Protein AF-A0A2V8VC48-F1 (afdb_monomer_lite)

Foldseek 3Di:
DVVLVVCVVPNDPLPAKDDFDQDDPPPPDDDPDDPDRATWIARPSHRWIFGQDPVVRDTHDTPPDPPPPDPPPDPDDD

Radius of gyration: 15.93 Å; chains: 1; bounding box: 54×24×36 Å

Secondary structure (DSSP, 8-state):
-HHHHHHHHH-----SBPPPB---TT--S--TT------EEEBTTT--EEEEETTTTEEEEE--PPP---S-SSS---

Structure (mmCIF, N/CA/C/O backbone):
data_AF-A0A2V8VC48-F1
#
_entry.id   AF-A0A2V8VC48-F1
#
loop_
_atom_site.group_PDB
_atom_site.id
_atom_site.type_symbol
_atom_site.label_atom_id
_atom_site.label_alt_id
_atom_site.label_comp_id
_atom_site.label_asym_id
_atom_site.label_entity_id
_atom_site.label_seq_id
_atom_site.pdbx_PDB_ins_code
_atom_site.Cartn_x
_atom_site.Cartn_y
_atom_site.Cartn_z
_atom_site.occupancy
_atom_site.B_iso_or_equiv
_atom_site.auth_seq_id
_atom_site.auth_comp_id
_atom_site.auth_asym_id
_atom_site.auth_atom_id
_atom_site.pdbx_PDB_model_num
ATOM 1 N N . MET A 1 1 ? -0.592 -6.651 19.353 1.00 54.38 1 MET A N 1
ATOM 2 C CA . MET A 1 1 ? -2.059 -6.595 19.168 1.00 54.38 1 MET A CA 1
ATOM 3 C C . MET A 1 1 ? -2.636 -5.211 19.464 1.00 54.38 1 MET A C 1
ATOM 5 O O . MET A 1 1 ? -3.381 -4.723 18.635 1.00 54.38 1 MET A O 1
ATOM 9 N N . VAL A 1 2 ? -2.249 -4.528 20.554 1.00 64.44 2 VAL A N 1
ATOM 10 C CA . VAL A 1 2 ? -2.744 -3.161 20.856 1.00 64.44 2 VAL A CA 1
ATOM 11 C C . VAL A 1 2 ? -2.338 -2.117 19.797 1.00 64.44 2 VAL A C 1
ATOM 13 O O . VAL A 1 2 ? -3.152 -1.283 19.422 1.00 64.44 2 VAL A O 1
ATOM 16 N N . GLY A 1 3 ? -1.117 -2.202 19.249 1.00 64.06 3 GLY A N 1
ATOM 17 C CA . GLY A 1 3 ? -0.623 -1.244 18.244 1.00 64.06 3 GLY A CA 1
ATOM 18 C C . GLY A 1 3 ? -1.445 -1.189 16.950 1.00 64.06 3 GLY A C 1
ATOM 19 O O . GLY A 1 3 ? -1.682 -0.106 16.432 1.00 64.06 3 GLY A O 1
ATOM 20 N N . SER A 1 4 ? -1.955 -2.324 16.464 1.00 62.12 4 SER A N 1
ATOM 21 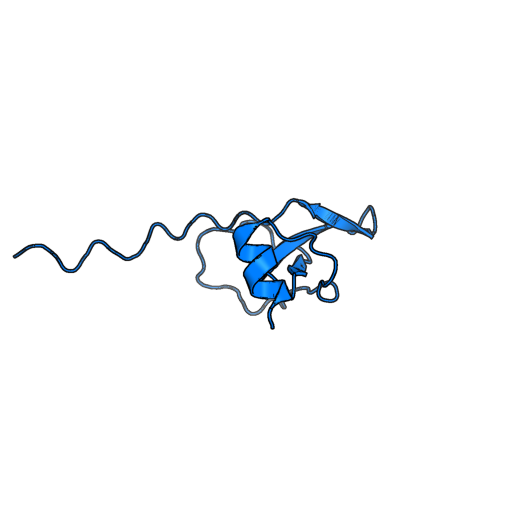C CA . SER A 1 4 ? -2.771 -2.367 15.240 1.00 62.12 4 SER A CA 1
ATOM 22 C C . SER A 1 4 ? -4.143 -1.703 15.442 1.00 62.12 4 SER A C 1
ATOM 24 O O . SER A 1 4 ? -4.638 -1.027 14.546 1.00 62.12 4 SER A O 1
ATOM 26 N N . VAL A 1 5 ? -4.725 -1.819 16.644 1.00 63.78 5 VAL A N 1
ATOM 27 C CA . VAL A 1 5 ? -5.993 -1.154 17.005 1.00 63.78 5 VAL A CA 1
ATOM 28 C C . VAL A 1 5 ? -5.795 0.355 17.161 1.00 63.78 5 VAL A C 1
ATOM 30 O O . VAL A 1 5 ? -6.612 1.134 16.682 1.00 63.78 5 VAL A O 1
ATOM 33 N N . LEU A 1 6 ? -4.690 0.787 17.776 1.00 64.56 6 LEU A N 1
ATOM 34 C CA . LEU A 1 6 ? -4.366 2.212 17.892 1.00 64.56 6 LEU A CA 1
ATOM 35 C C . LEU A 1 6 ? -4.058 2.844 16.528 1.00 64.56 6 LEU A C 1
ATOM 37 O O . LEU A 1 6 ? -4.533 3.941 16.257 1.00 64.56 6 LEU A O 1
ATOM 41 N N . ASN A 1 7 ? -3.361 2.136 15.636 1.00 63.94 7 ASN A N 1
ATOM 42 C CA . ASN A 1 7 ? -3.125 2.592 14.263 1.00 63.94 7 ASN A CA 1
ATOM 43 C C . ASN A 1 7 ? -4.430 2.756 13.463 1.00 63.94 7 ASN A C 1
ATOM 45 O O . ASN A 1 7 ? -4.515 3.617 12.591 1.00 63.94 7 ASN A O 1
ATOM 49 N N . ALA A 1 8 ? -5.463 1.963 13.762 1.00 65.25 8 ALA A N 1
ATOM 50 C CA . ALA A 1 8 ? -6.779 2.125 13.148 1.00 65.25 8 ALA A CA 1
ATOM 51 C C . ALA A 1 8 ? -7.526 3.375 13.656 1.00 65.25 8 ALA A C 1
ATOM 53 O O . ALA A 1 8 ? -8.332 3.940 12.921 1.00 65.25 8 ALA A O 1
ATOM 54 N N . LEU A 1 9 ? -7.253 3.821 14.889 1.00 64.81 9 LEU A N 1
ATOM 55 C CA . LEU A 1 9 ? -7.900 4.987 15.507 1.00 64.81 9 LEU A CA 1
ATOM 56 C C . LEU A 1 9 ? -7.148 6.305 15.260 1.00 64.81 9 LEU A C 1
ATOM 58 O O . LEU A 1 9 ? -7.783 7.347 15.133 1.00 64.81 9 LEU A O 1
ATOM 62 N N . PHE A 1 10 ? -5.815 6.268 15.184 1.00 73.00 10 PHE A N 1
ATOM 63 C CA . PHE A 1 10 ? -4.957 7.459 15.087 1.00 73.00 10 PHE A CA 1
ATOM 64 C C . PHE A 1 10 ? -4.184 7.573 13.762 1.00 73.00 10 PHE A C 1
ATOM 66 O O . PHE A 1 10 ? -3.475 8.553 13.550 1.00 73.00 10 PHE A O 1
ATOM 73 N N . GLY A 1 11 ? -4.345 6.604 12.857 1.00 70.38 11 GLY A N 1
ATOM 74 C CA . GLY A 1 11 ? -3.572 6.494 11.621 1.00 70.38 11 GLY A CA 1
ATOM 75 C C . GLY A 1 11 ? -2.375 5.552 11.771 1.00 70.38 11 GLY A C 1
ATOM 76 O O . GLY A 1 11 ? -1.827 5.373 12.856 1.00 70.38 11 GLY A O 1
ATOM 77 N N . CYS A 1 12 ? -1.984 4.905 10.672 1.00 81.50 12 CYS A N 1
ATOM 78 C CA . CYS A 1 12 ? -0.857 3.977 10.641 1.00 81.50 12 CYS A CA 1
ATOM 79 C C . CYS A 1 12 ? 0.392 4.671 10.077 1.00 81.50 12 CYS A C 1
ATOM 81 O O . CYS A 1 12 ? 0.314 5.319 9.035 1.00 81.50 12 CYS A O 1
ATOM 83 N N . SER A 1 13 ? 1.547 4.501 10.729 1.00 82.00 13 SER A N 1
ATOM 84 C CA . SER A 1 13 ? 2.845 4.989 10.223 1.00 82.00 13 SER A CA 1
ATOM 85 C C . SER A 1 13 ? 3.413 4.141 9.079 1.00 82.00 13 SER A C 1
ATOM 87 O O . SER A 1 13 ? 4.323 4.575 8.386 1.00 82.00 13 SER A O 1
ATOM 89 N N . HIS A 1 14 ? 2.856 2.947 8.848 1.00 88.50 14 HIS A N 1
ATOM 90 C CA . HIS A 1 14 ? 3.266 2.007 7.798 1.00 88.50 14 HIS A CA 1
ATOM 91 C C . HIS A 1 14 ? 4.743 1.566 7.860 1.00 88.50 14 HIS A C 1
ATOM 93 O O . HIS A 1 14 ? 5.337 1.246 6.835 1.00 88.50 14 HIS A O 1
ATOM 99 N N . ASP A 1 15 ? 5.324 1.468 9.060 1.00 86.94 15 ASP A N 1
ATOM 100 C CA . ASP A 1 15 ? 6.725 1.046 9.235 1.00 86.94 15 ASP A CA 1
ATOM 101 C C . ASP A 1 15 ? 6.945 -0.447 8.935 1.00 86.94 15 ASP A C 1
ATOM 103 O O . ASP A 1 15 ? 8.027 -0.869 8.527 1.00 86.94 15 ASP A O 1
ATOM 107 N N . LYS A 1 16 ? 5.910 -1.271 9.143 1.00 90.06 16 LYS A N 1
ATOM 108 C CA . LYS A 1 16 ? 5.946 -2.712 8.871 1.00 90.06 16 LYS A CA 1
ATOM 109 C C . LYS A 1 16 ? 5.247 -3.005 7.561 1.00 90.06 16 LYS A C 1
ATOM 111 O O . LYS A 1 16 ? 4.018 -3.068 7.506 1.00 90.06 16 LYS A O 1
ATOM 116 N N . ILE A 1 17 ? 6.038 -3.221 6.523 1.00 91.69 17 ILE A N 1
ATOM 117 C CA . ILE A 1 17 ? 5.558 -3.562 5.186 1.00 91.69 17 ILE A CA 1
ATOM 118 C C . ILE A 1 17 ? 6.122 -4.900 4.717 1.00 91.69 17 ILE A C 1
ATOM 120 O O . ILE A 1 17 ? 7.163 -5.361 5.186 1.00 91.69 17 ILE A O 1
ATOM 124 N N . THR A 1 18 ? 5.419 -5.533 3.782 1.00 91.12 18 THR A N 1
ATOM 125 C CA . THR A 1 18 ? 5.904 -6.726 3.088 1.00 91.12 18 THR A CA 1
ATOM 126 C C . THR A 1 18 ? 7.083 -6.399 2.176 1.00 91.12 18 THR A C 1
ATOM 128 O O . THR A 1 18 ? 7.286 -5.258 1.758 1.00 91.12 18 THR A O 1
ATOM 131 N N . PHE A 1 19 ? 7.813 -7.440 1.776 1.00 92.88 19 PHE A N 1
ATOM 132 C CA . PHE A 1 19 ? 8.704 -7.351 0.622 1.00 92.88 19 PHE A CA 1
ATOM 133 C C . PHE A 1 19 ? 7.902 -7.002 -0.651 1.00 92.88 19 PHE A C 1
ATOM 135 O O . PHE A 1 19 ? 6.728 -7.376 -0.719 1.00 92.88 19 PHE A O 1
ATO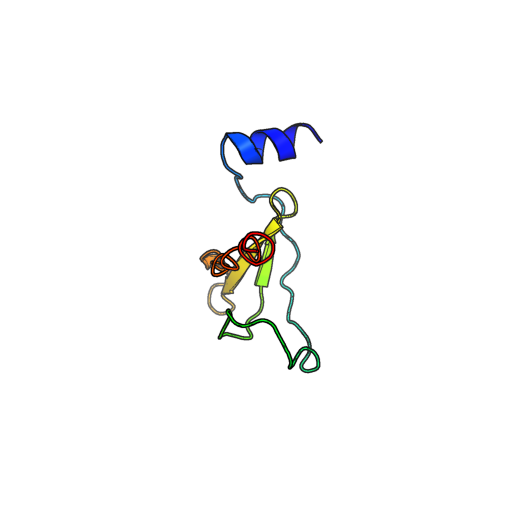M 142 N N . PRO A 1 20 ? 8.485 -6.311 -1.652 1.00 90.75 20 PRO A N 1
ATOM 143 C CA . PRO A 1 20 ? 7.805 -6.019 -2.912 1.00 90.75 20 PRO A CA 1
ATOM 144 C C . PRO A 1 20 ? 7.290 -7.291 -3.602 1.00 90.75 20 PRO A C 1
ATOM 146 O O . PRO A 1 20 ? 8.052 -8.189 -3.963 1.00 90.75 20 PRO A O 1
ATOM 149 N N . LEU A 1 21 ? 5.974 -7.368 -3.787 1.00 88.75 21 LEU A N 1
ATOM 150 C CA . LEU A 1 21 ? 5.262 -8.493 -4.383 1.00 88.75 21 LEU A CA 1
ATOM 151 C C . LEU A 1 21 ? 4.883 -8.163 -5.823 1.00 88.75 21 LEU A C 1
ATOM 153 O O . LEU A 1 21 ? 4.340 -7.099 -6.108 1.00 88.75 21 LEU A O 1
ATOM 157 N N . THR A 1 22 ? 5.140 -9.095 -6.740 1.00 85.75 22 THR A N 1
ATOM 158 C CA . THR A 1 22 ? 4.696 -8.986 -8.135 1.00 85.75 22 THR A CA 1
ATOM 159 C C . THR A 1 22 ? 3.742 -10.138 -8.431 1.00 85.75 22 THR A C 1
ATOM 161 O O . THR A 1 22 ? 4.182 -11.291 -8.441 1.00 85.75 22 THR A O 1
ATOM 164 N N . PRO A 1 23 ? 2.445 -9.875 -8.658 1.00 76.94 23 PRO A N 1
ATOM 165 C CA . PRO A 1 23 ? 1.488 -10.940 -8.903 1.00 76.94 23 PRO A CA 1
ATOM 166 C C . PRO A 1 23 ? 1.778 -11.600 -10.257 1.00 76.94 23 PRO A C 1
ATOM 168 O O . PRO A 1 23 ? 1.924 -10.936 -11.286 1.00 76.94 23 PRO A O 1
ATOM 171 N N . GLY A 1 24 ? 1.878 -12.932 -10.255 1.00 70.00 24 GLY A N 1
ATOM 172 C CA . GLY A 1 24 ? 2.090 -13.723 -11.466 1.00 70.00 24 GLY A CA 1
ATOM 173 C C . GLY A 1 24 ? 0.928 -13.586 -12.459 1.00 70.00 24 GLY A C 1
ATOM 174 O O . GLY A 1 24 ? -0.215 -13.330 -12.081 1.00 70.00 24 GLY A O 1
ATOM 175 N N . ARG A 1 25 ? 1.209 -13.801 -13.752 1.00 60.34 25 ARG A N 1
ATOM 176 C CA . ARG A 1 25 ? 0.298 -13.546 -14.895 1.00 60.34 25 ARG A CA 1
ATOM 177 C C . ARG A 1 25 ? -1.072 -14.260 -14.835 1.00 60.34 25 ARG A C 1
ATOM 179 O O . ARG A 1 25 ? -1.968 -13.899 -15.598 1.00 60.34 25 ARG A O 1
ATOM 186 N N . THR A 1 26 ? -1.248 -15.225 -13.930 1.00 54.59 26 THR A N 1
ATOM 187 C CA . THR A 1 26 ? -2.430 -16.096 -13.826 1.00 54.59 26 THR A CA 1
ATOM 188 C C . THR A 1 26 ? -3.639 -15.469 -13.119 1.00 54.59 26 THR A C 1
ATOM 190 O O . THR A 1 26 ? -4.748 -15.947 -13.317 1.00 54.59 26 THR A O 1
ATOM 193 N N . PHE A 1 27 ? -3.488 -14.368 -12.370 1.00 52.88 27 PHE A N 1
ATOM 194 C CA . PHE A 1 27 ? -4.621 -13.666 -11.729 1.00 52.88 27 PHE A CA 1
ATOM 195 C C . PHE A 1 27 ? -5.334 -12.701 -12.687 1.00 52.88 27 PHE A C 1
ATOM 197 O O . PHE A 1 27 ? -5.672 -11.564 -12.362 1.00 52.88 27 PHE A O 1
ATOM 204 N N . SER A 1 28 ? -5.534 -13.153 -13.920 1.00 51.44 28 SER A N 1
ATOM 205 C CA . SER A 1 28 ? -6.293 -12.436 -14.933 1.00 51.44 28 SER A CA 1
ATOM 206 C C . SER A 1 28 ? -7.748 -12.875 -14.861 1.00 51.44 28 SER A C 1
ATOM 208 O O . SER A 1 28 ? -8.149 -13.619 -15.733 1.00 51.44 28 SER A O 1
ATOM 210 N N . THR A 1 29 ? -8.503 -12.445 -13.846 1.00 50.75 29 THR A N 1
ATOM 211 C CA . THR A 1 29 ? -9.974 -12.304 -13.902 1.00 50.75 29 THR A CA 1
ATOM 212 C C . THR A 1 29 ? -10.519 -11.828 -12.551 1.00 50.75 29 THR A C 1
ATOM 214 O O . THR A 1 29 ? -10.312 -12.475 -11.530 1.00 50.75 29 THR A O 1
ATOM 217 N N . THR A 1 30 ? -11.289 -10.736 -12.589 1.00 48.38 30 THR A N 1
ATOM 218 C CA . THR A 1 30 ? -12.356 -10.417 -11.617 1.00 48.38 30 THR A CA 1
ATOM 219 C C . THR A 1 30 ? -11.994 -9.686 -10.313 1.00 48.38 30 THR A C 1
ATOM 221 O O . THR A 1 30 ? -12.493 -10.027 -9.247 1.00 48.38 30 THR A O 1
ATOM 224 N N . SER A 1 31 ? -11.273 -8.564 -10.386 1.00 46.12 31 SER A N 1
ATOM 225 C CA . SER A 1 31 ? -11.628 -7.430 -9.514 1.00 46.12 31 SER A CA 1
ATOM 226 C C . SER A 1 31 ? -11.542 -6.107 -10.282 1.00 46.12 31 SER A C 1
ATOM 228 O O . SER A 1 31 ? -10.490 -5.618 -10.692 1.00 46.12 31 SER A O 1
ATOM 230 N N . LEU A 1 32 ? -12.724 -5.570 -10.578 1.00 46.06 32 LEU A N 1
ATOM 231 C CA . LEU A 1 32 ? -12.947 -4.284 -11.226 1.00 46.06 32 LEU A CA 1
ATOM 232 C C . LEU A 1 32 ? -12.365 -3.172 -10.333 1.00 46.06 32 LEU A C 1
ATOM 234 O O . LEU A 1 32 ? -12.993 -2.778 -9.354 1.00 46.06 32 LEU A O 1
ATOM 238 N N . GLY A 1 33 ? -11.185 -2.634 -10.652 1.00 46.34 33 GLY A N 1
ATOM 239 C CA . GLY A 1 33 ? -10.762 -1.382 -10.013 1.00 46.34 33 GLY A CA 1
ATOM 240 C C . GLY A 1 33 ? -9.309 -0.957 -10.166 1.00 46.34 33 GLY A C 1
ATOM 241 O O . GLY A 1 33 ? -9.061 0.242 -10.248 1.00 46.34 33 GLY A O 1
ATOM 242 N N . ALA A 1 34 ? -8.357 -1.883 -10.255 1.00 48.22 34 ALA A N 1
ATOM 243 C CA . ALA A 1 34 ? -6.936 -1.540 -10.297 1.00 48.22 34 ALA A CA 1
ATOM 244 C C . ALA A 1 34 ? -6.331 -1.869 -11.666 1.00 48.22 34 ALA A C 1
ATOM 246 O O . ALA A 1 34 ? -5.578 -2.823 -11.855 1.00 48.22 34 ALA A O 1
ATOM 247 N N . HIS A 1 35 ? -6.651 -1.039 -12.657 1.00 44.78 35 HIS A N 1
ATOM 248 C CA . HIS A 1 35 ? -5.745 -0.849 -13.784 1.00 44.78 35 HIS A CA 1
ATOM 249 C C . HIS A 1 35 ? -4.391 -0.425 -13.197 1.00 44.78 35 HIS A C 1
ATOM 251 O O . HIS A 1 35 ? -4.301 0.718 -12.774 1.00 44.78 35 HIS A O 1
ATOM 257 N N . ARG A 1 36 ? -3.415 -1.344 -13.094 1.00 50.91 36 ARG A N 1
ATOM 258 C CA . ARG A 1 36 ? -1.936 -1.216 -13.225 1.00 50.91 36 ARG A CA 1
ATOM 259 C C . ARG A 1 36 ? -1.289 -2.425 -12.529 1.00 50.91 36 ARG A C 1
ATOM 261 O O . ARG A 1 36 ? -1.129 -2.446 -11.316 1.00 50.91 36 ARG A O 1
ATOM 268 N N . ARG A 1 37 ? -0.922 -3.444 -13.310 1.00 61.31 37 ARG A N 1
ATOM 269 C CA . ARG A 1 37 ? -0.156 -4.624 -12.867 1.00 61.31 37 ARG A CA 1
ATOM 270 C C . ARG A 1 37 ? 1.292 -4.213 -12.541 1.00 61.31 37 ARG A C 1
ATOM 272 O O . ARG A 1 37 ? 2.170 -4.381 -13.380 1.00 61.31 37 ARG A O 1
ATOM 279 N N . GLY A 1 38 ? 1.508 -3.595 -11.383 1.00 74.56 38 GLY A N 1
ATOM 280 C CA . GLY A 1 38 ? 2.818 -3.200 -10.855 1.00 74.56 38 GLY A CA 1
ATOM 281 C C . GLY A 1 38 ? 3.208 -4.026 -9.629 1.00 74.56 38 GLY A C 1
ATOM 282 O O . GLY A 1 38 ? 2.393 -4.771 -9.086 1.00 74.56 38 GLY A O 1
ATOM 283 N N . THR A 1 39 ? 4.463 -3.911 -9.204 1.00 86.75 39 THR A N 1
ATOM 284 C CA . THR A 1 39 ? 4.912 -4.463 -7.921 1.00 86.75 39 THR A CA 1
ATOM 285 C C . THR A 1 39 ? 4.347 -3.612 -6.793 1.00 86.75 39 THR A C 1
ATOM 287 O O . THR A 1 39 ? 4.320 -2.387 -6.904 1.00 86.75 39 THR A O 1
ATOM 290 N N . TYR A 1 40 ? 3.899 -4.241 -5.716 1.00 89.94 40 TYR A N 1
ATOM 291 C CA . TYR A 1 40 ? 3.278 -3.556 -4.588 1.00 89.94 40 TYR A CA 1
ATOM 292 C C . TYR A 1 40 ? 3.845 -4.049 -3.260 1.00 89.94 40 TYR A C 1
ATOM 294 O O . TYR A 1 40 ? 4.437 -5.125 -3.177 1.00 89.94 40 TYR A O 1
ATOM 302 N N . VAL A 1 41 ? 3.657 -3.255 -2.213 1.00 91.88 41 VAL A N 1
ATOM 303 C CA . VAL A 1 41 ? 3.904 -3.657 -0.824 1.00 91.88 41 VAL A CA 1
ATOM 304 C C . VAL A 1 41 ? 2.629 -3.464 -0.016 1.00 91.88 41 VAL A C 1
ATOM 306 O O . VAL A 1 41 ? 1.792 -2.627 -0.355 1.00 91.88 41 VAL A O 1
ATOM 309 N N . VAL A 1 42 ? 2.478 -4.233 1.056 1.00 90.31 42 VAL A N 1
ATOM 310 C CA . VAL A 1 42 ? 1.318 -4.160 1.948 1.00 90.31 42 VAL A CA 1
ATOM 311 C C . VAL A 1 42 ? 1.795 -3.828 3.345 1.00 90.31 42 VAL A C 1
ATOM 313 O O . VAL A 1 42 ? 2.773 -4.409 3.813 1.00 90.31 42 VAL A O 1
ATOM 316 N N . CYS A 1 43 ? 1.106 -2.925 4.034 1.00 91.06 43 CYS A N 1
ATOM 317 C CA . CYS A 1 43 ? 1.352 -2.730 5.452 1.00 91.06 43 CYS A CA 1
ATOM 318 C C . CYS A 1 43 ? 0.771 -3.882 6.272 1.00 91.06 43 CYS A C 1
ATOM 320 O O . CYS A 1 43 ? -0.412 -4.195 6.184 1.00 91.06 43 CYS A O 1
ATOM 322 N N . LEU A 1 44 ? 1.603 -4.482 7.116 1.00 88.81 44 LEU A N 1
ATOM 323 C CA . LEU A 1 44 ? 1.239 -5.618 7.959 1.00 88.81 44 LEU A CA 1
ATOM 324 C C . LEU A 1 44 ? 0.374 -5.228 9.163 1.00 88.81 44 LEU A C 1
ATOM 326 O O . LEU A 1 44 ? -0.216 -6.103 9.790 1.00 88.81 44 LEU A O 1
ATOM 330 N N . ASP A 1 45 ? 0.298 -3.936 9.489 1.00 85.56 45 ASP A N 1
ATOM 331 C CA . ASP A 1 45 ? -0.508 -3.445 10.607 1.00 85.56 45 ASP A CA 1
ATOM 332 C C . ASP A 1 45 ? -1.916 -2.998 10.173 1.00 85.56 45 ASP A C 1
ATOM 334 O O . ASP A 1 45 ? -2.869 -3.261 10.904 1.00 85.56 45 ASP A O 1
ATOM 338 N N . CYS A 1 46 ? -2.071 -2.345 9.011 1.00 84.50 46 CYS A N 1
ATOM 339 C CA . CYS A 1 46 ? -3.369 -1.832 8.535 1.00 84.50 46 CYS A CA 1
ATOM 340 C C . CYS A 1 46 ? -3.907 -2.510 7.262 1.00 84.50 46 CYS A C 1
ATOM 342 O O . CYS A 1 46 ? -5.065 -2.304 6.911 1.00 84.50 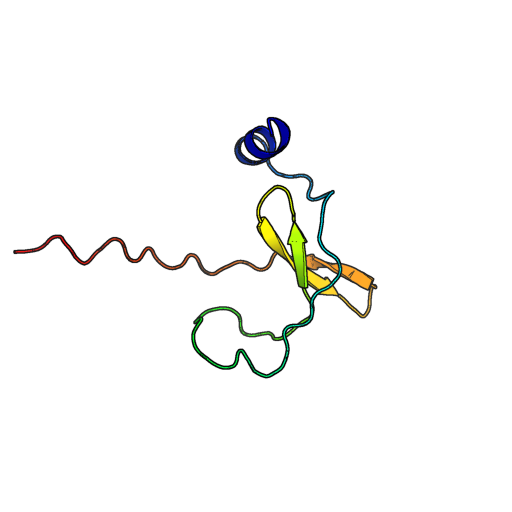46 CYS A O 1
ATOM 344 N N . GLY A 1 47 ? -3.092 -3.296 6.552 1.00 83.50 47 GLY A N 1
ATOM 345 C CA . GLY A 1 47 ? -3.485 -3.970 5.310 1.00 83.50 47 GLY A CA 1
ATOM 346 C C . GLY A 1 47 ? -3.542 -3.073 4.070 1.00 83.50 47 GLY A C 1
ATOM 347 O O . GLY A 1 47 ? -3.890 -3.558 2.998 1.00 83.50 47 GLY A O 1
ATOM 348 N N . GLN A 1 48 ? -3.197 -1.786 4.181 1.00 85.25 48 GLN A N 1
ATOM 349 C CA . GLN A 1 48 ? -3.173 -0.870 3.042 1.00 85.25 48 GLN A CA 1
ATOM 350 C C . GLN A 1 48 ? -2.085 -1.280 2.038 1.00 85.25 48 GLN A C 1
ATOM 352 O O . GLN A 1 48 ? -0.938 -1.538 2.414 1.00 85.25 48 GLN A O 1
ATOM 357 N N . GLU A 1 49 ? -2.450 -1.310 0.758 1.00 88.81 49 GLU A N 1
ATOM 358 C CA . GLU A 1 49 ? -1.529 -1.573 -0.346 1.00 88.81 49 GLU A CA 1
ATOM 359 C C . GLU A 1 49 ? -0.921 -0.267 -0.870 1.00 88.81 49 GLU A C 1
ATOM 361 O O . GLU A 1 49 ? -1.596 0.766 -0.946 1.00 88.81 49 GLU A O 1
ATOM 366 N N . PHE A 1 50 ? 0.344 -0.326 -1.282 1.00 89.38 50 PHE A N 1
ATOM 367 C CA . PHE A 1 50 ? 1.104 0.787 -1.84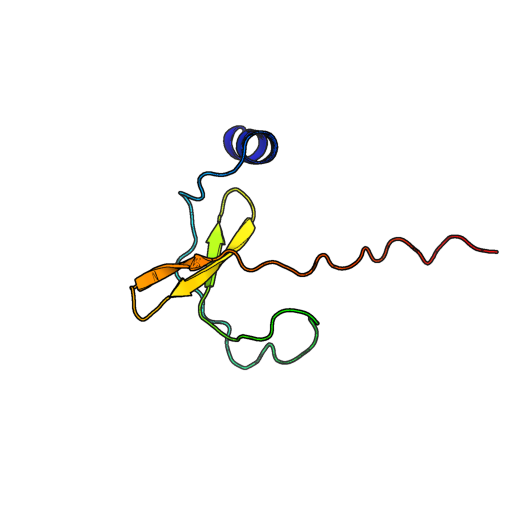8 1.00 89.38 50 PHE A CA 1
ATOM 368 C C . PHE A 1 50 ? 1.809 0.351 -3.129 1.00 89.38 50 PHE A C 1
ATOM 370 O O . PHE A 1 50 ? 2.346 -0.757 -3.206 1.00 89.38 50 PHE A O 1
ATOM 377 N N . GLN A 1 51 ? 1.846 1.231 -4.130 1.00 89.81 51 GLN A N 1
ATOM 378 C CA . GLN A 1 51 ? 2.618 0.980 -5.350 1.00 89.81 51 GLN A CA 1
ATOM 379 C C . GLN A 1 51 ? 4.117 1.008 -5.037 1.00 89.81 51 GLN A C 1
ATOM 381 O O . GLN A 1 51 ? 4.584 1.908 -4.342 1.00 89.81 51 GLN A O 1
ATOM 386 N N . TYR A 1 52 ? 4.888 0.061 -5.569 1.00 87.69 52 TYR A N 1
ATOM 387 C CA . TYR A 1 52 ? 6.345 0.066 -5.445 1.00 87.69 52 TYR A CA 1
ATOM 388 C C . TYR A 1 52 ? 6.982 0.715 -6.679 1.00 87.69 52 TYR A C 1
ATOM 390 O O . TYR A 1 52 ? 6.821 0.238 -7.806 1.00 87.69 52 TYR A O 1
ATOM 398 N N . ASN A 1 53 ? 7.707 1.816 -6.476 1.00 86.69 53 ASN A N 1
ATOM 399 C CA . ASN A 1 53 ? 8.425 2.512 -7.537 1.00 86.69 53 ASN A CA 1
ATOM 400 C C . ASN A 1 53 ? 9.807 1.871 -7.729 1.00 86.69 53 ASN A C 1
ATOM 402 O O . ASN A 1 53 ? 10.701 2.059 -6.908 1.00 86.69 53 ASN A O 1
ATOM 406 N N . TRP A 1 54 ? 9.993 1.152 -8.837 1.00 81.94 54 TRP A N 1
ATOM 407 C CA . TRP A 1 54 ? 11.272 0.532 -9.202 1.00 81.94 54 TRP A CA 1
ATOM 408 C C . TRP A 1 54 ? 12.358 1.528 -9.607 1.00 81.94 54 TRP A C 1
ATOM 410 O O . TRP A 1 54 ? 13.537 1.234 -9.432 1.00 81.94 54 TRP A O 1
ATOM 420 N N . SER A 1 55 ? 11.982 2.688 -10.147 1.00 86.44 55 SER A N 1
ATOM 421 C CA . SER A 1 55 ? 12.937 3.719 -10.559 1.00 86.44 55 SER A CA 1
ATOM 422 C C . SER A 1 55 ? 13.621 4.355 -9.352 1.00 86.44 55 SER A C 1
ATOM 424 O O . SER A 1 55 ? 14.817 4.617 -9.389 1.00 86.44 55 SER A O 1
ATOM 426 N N . GLU A 1 56 ? 12.869 4.564 -8.273 1.00 90.31 56 GLU A N 1
ATOM 427 C CA . GLU A 1 56 ? 13.371 5.165 -7.031 1.00 90.31 56 GLU A CA 1
ATOM 428 C C . GLU A 1 56 ? 13.676 4.129 -5.937 1.00 90.31 56 GLU A C 1
ATOM 430 O O . GLU A 1 56 ? 14.246 4.482 -4.906 1.00 90.31 56 GLU A O 1
ATOM 435 N N . MET A 1 57 ? 13.295 2.863 -6.156 1.00 87.88 57 MET A N 1
ATOM 436 C CA . MET A 1 57 ? 13.348 1.747 -5.199 1.00 87.88 57 MET A CA 1
ATOM 437 C C . MET A 1 57 ? 12.635 2.049 -3.872 1.00 87.88 57 MET A C 1
ATOM 439 O O . MET A 1 57 ? 13.133 1.744 -2.786 1.00 87.88 57 MET A O 1
ATOM 443 N N . ARG A 1 58 ? 11.455 2.671 -3.954 1.00 89.19 58 ARG A N 1
ATOM 444 C CA . ARG A 1 58 ? 10.715 3.203 -2.800 1.00 89.19 58 ARG A CA 1
ATOM 445 C C . ARG A 1 58 ? 9.235 2.851 -2.833 1.00 89.19 58 ARG A C 1
ATOM 447 O O . ARG A 1 58 ? 8.650 2.613 -3.890 1.00 89.19 58 ARG A O 1
ATOM 454 N N . VAL A 1 59 ? 8.631 2.861 -1.648 1.00 89.12 59 VAL A N 1
ATOM 455 C CA . VAL A 1 59 ? 7.176 2.815 -1.485 1.00 89.12 59 VAL A CA 1
ATOM 456 C C . VAL A 1 59 ? 6.591 4.128 -1.995 1.00 89.12 59 VAL A C 1
ATOM 458 O O . VAL A 1 59 ? 7.047 5.202 -1.609 1.00 89.12 59 VAL A O 1
ATOM 461 N N . GLY A 1 60 ? 5.629 4.028 -2.903 1.00 85.75 60 GLY A N 1
ATOM 462 C CA . GLY A 1 60 ? 4.938 5.152 -3.516 1.00 85.75 60 GLY A CA 1
ATOM 463 C C . GLY A 1 60 ? 3.541 5.363 -2.938 1.00 85.75 60 GLY A C 1
ATOM 464 O O . GLY A 1 60 ? 3.257 5.038 -1.788 1.00 85.75 6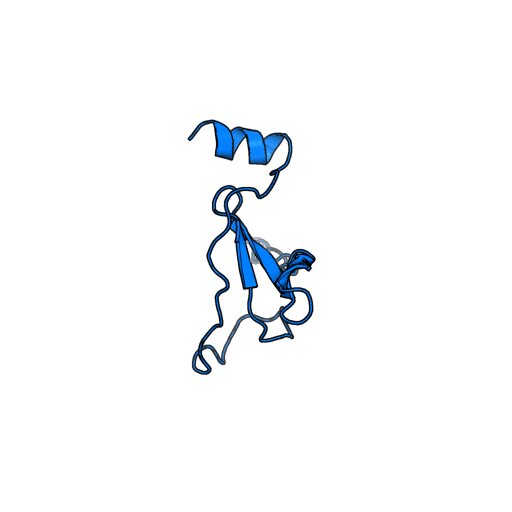0 GLY A O 1
ATOM 465 N N . GLU A 1 61 ? 2.660 5.915 -3.769 1.00 85.94 61 GLU A N 1
ATOM 466 C CA . GLU A 1 61 ? 1.296 6.275 -3.374 1.00 85.94 61 GLU A CA 1
ATOM 467 C C . GLU A 1 61 ? 0.476 5.039 -2.939 1.00 85.94 61 GLU A C 1
ATOM 469 O O . GLU A 1 61 ? 0.588 3.970 -3.566 1.00 85.94 61 GLU A O 1
ATOM 474 N N . PRO A 1 62 ? -0.381 5.164 -1.903 1.00 86.38 62 PRO A N 1
ATOM 475 C CA . PRO A 1 62 ? -1.372 4.151 -1.573 1.00 86.38 62 PRO A CA 1
ATOM 476 C C . PRO A 1 62 ? -2.221 3.784 -2.788 1.00 86.38 62 PRO A C 1
ATOM 478 O O . PRO A 1 62 ? -2.793 4.630 -3.483 1.00 86.38 62 PRO A O 1
ATOM 481 N N . VAL A 1 63 ? -2.366 2.482 -3.011 1.00 84.19 63 VAL A N 1
ATOM 482 C CA . VAL A 1 63 ? -3.352 1.960 -3.945 1.00 84.19 63 VAL A CA 1
ATOM 483 C C . VAL A 1 63 ? -4.711 2.248 -3.332 1.00 84.19 63 VAL A C 1
ATOM 485 O O . VAL A 1 63 ? -5.170 1.567 -2.415 1.00 84.19 63 VAL A O 1
ATOM 488 N N . ARG A 1 64 ? -5.370 3.297 -3.821 1.00 72.81 64 ARG A N 1
ATOM 489 C CA . ARG A 1 64 ? -6.767 3.533 -3.483 1.00 72.81 64 ARG A CA 1
ATOM 490 C C . ARG A 1 64 ? -7.552 2.375 -4.070 1.00 72.81 64 ARG A C 1
ATOM 492 O O . ARG A 1 64 ? -7.826 2.354 -5.272 1.00 72.81 64 ARG A O 1
ATOM 499 N N . ALA A 1 65 ? -7.929 1.422 -3.224 1.00 58.22 65 ALA A N 1
ATOM 500 C CA . ALA A 1 65 ? -9.063 0.588 -3.543 1.00 58.22 65 ALA A CA 1
ATOM 501 C C . ALA A 1 65 ? -10.193 1.567 -3.856 1.00 58.22 65 ALA A C 1
ATOM 503 O O . ALA A 1 65 ? -10.537 2.418 -3.029 1.00 58.22 65 ALA A O 1
ATOM 504 N N . ARG A 1 66 ? -10.753 1.497 -5.070 1.00 49.03 66 ARG A N 1
ATOM 505 C CA . ARG A 1 66 ? -12.105 2.026 -5.229 1.00 49.03 66 ARG A CA 1
ATOM 506 C C . ARG A 1 66 ? -12.890 1.366 -4.103 1.00 49.03 66 ARG A C 1
ATOM 508 O O . ARG A 1 66 ? -12.808 0.136 -4.027 1.00 49.03 66 ARG A O 1
ATOM 515 N N . PRO A 1 67 ? -13.565 2.123 -3.214 1.00 41.81 67 PRO A N 1
ATOM 516 C CA . PRO A 1 67 ? -14.455 1.479 -2.273 1.00 41.81 67 PRO A CA 1
ATOM 517 C C . PRO A 1 67 ? -15.318 0.573 -3.134 1.00 41.81 67 PRO A C 1
ATOM 519 O O . PRO A 1 67 ? -15.913 1.033 -4.116 1.00 41.81 67 PRO A O 1
ATOM 522 N N . CYS A 1 68 ? -15.260 -0.730 -2.854 1.00 41.47 68 CYS A N 1
ATOM 523 C CA . CYS A 1 68 ? -16.264 -1.641 -3.351 1.00 41.47 68 CYS A CA 1
ATOM 524 C C . CYS A 1 68 ? -17.547 -0.997 -2.853 1.00 41.47 68 CYS A C 1
ATOM 526 O O . CYS A 1 68 ? -17.774 -0.968 -1.644 1.00 41.47 68 CYS A O 1
ATOM 528 N N . ARG A 1 69 ? -18.257 -0.296 -3.747 1.00 41.62 69 ARG A N 1
ATOM 529 C CA . ARG A 1 69 ? -19.505 0.377 -3.422 1.00 41.62 69 ARG A CA 1
ATOM 530 C C . ARG A 1 69 ? -20.319 -0.726 -2.783 1.00 41.62 69 ARG A C 1
ATOM 532 O O . ARG A 1 69 ? -20.553 -1.725 -3.459 1.00 41.62 69 ARG A O 1
ATOM 539 N N . ALA A 1 70 ? -20.522 -0.604 -1.471 1.00 44.06 70 ALA A N 1
ATOM 540 C CA . ALA A 1 70 ? -20.868 -1.727 -0.628 1.00 44.06 70 ALA A CA 1
ATOM 541 C C . ALA A 1 70 ? -21.949 -2.536 -1.337 1.00 44.06 70 ALA A C 1
ATOM 543 O O . ALA A 1 70 ? -22.968 -1.978 -1.748 1.00 44.06 70 ALA A O 1
ATOM 544 N N . ALA A 1 71 ? -21.712 -3.833 -1.519 1.00 46.28 71 ALA A N 1
ATOM 545 C CA . ALA A 1 71 ? -22.748 -4.788 -1.882 1.00 46.28 71 ALA A CA 1
ATOM 546 C C . ALA A 1 71 ? -23.732 -4.941 -0.699 1.00 46.28 71 ALA A C 1
ATOM 548 O O . ALA A 1 71 ? -23.996 -6.037 -0.224 1.00 46.28 71 ALA A O 1
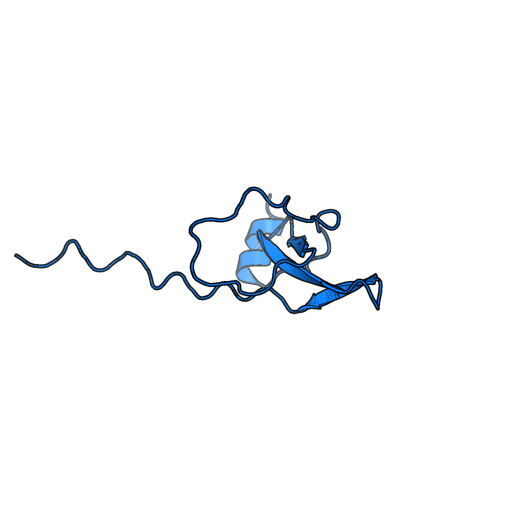ATOM 549 N N . ALA A 1 72 ? -24.222 -3.817 -0.182 1.00 48.81 72 ALA A N 1
ATOM 550 C CA . ALA A 1 72 ? -25.107 -3.661 0.952 1.00 48.81 72 ALA A CA 1
ATOM 551 C C . ALA A 1 72 ? -26.289 -2.795 0.505 1.00 48.81 72 ALA A C 1
ATOM 553 O O . ALA A 1 72 ? -26.547 -1.759 1.089 1.00 48.81 72 ALA A O 1
ATOM 554 N N . GLU A 1 73 ? -26.945 -3.186 -0.589 1.00 51.38 73 GLU A N 1
ATOM 555 C CA . GLU A 1 73 ? -28.220 -2.617 -1.049 1.00 51.38 73 GLU A CA 1
ATOM 556 C C . GLU A 1 73 ? -28.834 -3.559 -2.109 1.00 51.38 73 GLU A C 1
ATOM 558 O O . GLU A 1 73 ? -28.950 -3.231 -3.285 1.00 51.38 73 GLU A O 1
ATOM 563 N N . SER A 1 74 ? -29.161 -4.803 -1.735 1.00 51.09 74 SER A N 1
ATOM 564 C CA . SER A 1 74 ? -30.061 -5.639 -2.564 1.00 51.09 74 SER A CA 1
ATOM 565 C C . SER A 1 74 ? -30.980 -6.601 -1.797 1.00 51.09 74 SER A C 1
ATOM 567 O O . SER A 1 74 ? -31.754 -7.306 -2.431 1.00 51.09 74 SER A O 1
ATOM 569 N N . TYR A 1 75 ? -31.001 -6.588 -0.458 1.00 61.12 75 TYR A N 1
ATOM 570 C CA . TYR A 1 75 ? -31.999 -7.332 0.331 1.00 61.12 75 TYR A CA 1
ATOM 571 C C . TYR A 1 75 ? -32.920 -6.397 1.131 1.00 61.12 75 TYR A C 1
ATOM 573 O O . TYR A 1 75 ? -33.134 -6.568 2.319 1.00 61.12 75 TYR A O 1
ATOM 581 N N . SER A 1 76 ? -33.478 -5.360 0.511 1.00 58.59 76 SER A N 1
ATOM 582 C CA . SER A 1 76 ? -34.601 -4.651 1.140 1.00 58.59 76 SER A CA 1
ATOM 583 C C . SER A 1 76 ? -35.468 -3.967 0.099 1.00 58.59 76 SER A C 1
ATOM 585 O O . SER A 1 76 ? -35.443 -2.747 -0.010 1.00 58.59 76 SER A O 1
ATOM 587 N N . ASN A 1 77 ? -36.229 -4.753 -0.661 1.00 53.38 77 ASN A N 1
ATOM 588 C CA . ASN A 1 77 ? -37.536 -4.325 -1.156 1.00 53.38 77 ASN A CA 1
ATOM 589 C C . ASN A 1 77 ? -38.385 -5.545 -1.534 1.00 53.38 77 ASN A C 1
ATOM 591 O O . ASN A 1 77 ? -38.066 -6.219 -2.512 1.00 53.38 77 ASN A O 1
ATOM 595 N N . GLY A 1 78 ? -39.478 -5.740 -0.786 1.00 46.78 78 GLY A N 1
ATOM 596 C CA . GLY A 1 78 ? -40.676 -6.480 -1.204 1.00 46.78 78 GLY A CA 1
ATOM 597 C C . GLY A 1 78 ? -40.745 -7.923 -0.757 1.00 46.78 78 GLY A C 1
ATOM 598 O O . GLY A 1 78 ? -40.521 -8.786 -1.629 1.00 46.78 78 GLY A O 1
#

pLDDT: mean 70.74, std 17.4, range [41.47, 92.88]

Sequence (78 aa):
MVGSVLNALFGCSHDKITFPLTPGRTFSTTSLGAHRRGTYVVCLDCGQEFQYNWSEMRVGEPVRARPCRAAAESYSNG